Protein AF-A0A971D4V4-F1 (afdb_monomer_lite)

pLDDT: mean 90.14, std 8.65, range [58.97, 98.12]

Secondary structure (DSSP, 8-state):
--TTPPPPPPPTTTT--SEEEEEEEETTEEEEEEEEETT--HHHHHHHHHHSHHHHHHHTTS-EEEEEEETTTEEEEEE-

Radius of gyration: 18.5 Å; chains: 1; bounding box: 52×17×48 Å

Foldseek 3Di:
DCPPDDDDDDDPVVPDDQWAWAFEAEPNHTFDIDIDGLPDDPVVVVVVSCVPPRSVVVCPPWDFPDWDDDRRYYIYTYTD

Structure (mmCIF, N/CA/C/O backbone):
data_AF-A0A971D4V4-F1
#
_entry.id   AF-A0A971D4V4-F1
#
loop_
_atom_site.group_PDB
_atom_site.id
_atom_site.type_symbol
_atom_site.label_atom_id
_atom_site.label_alt_id
_atom_site.label_comp_id
_atom_site.label_asym_id
_atom_site.label_entity_id
_atom_site.label_seq_id
_atom_site.pdbx_PDB_ins_code
_atom_site.Cartn_x
_atom_site.Cartn_y
_atom_site.Cartn_z
_atom_site.occupancy
_atom_site.B_iso_or_equiv
_atom_site.auth_seq_id
_atom_site.auth_comp_id
_atom_site.auth_asym_id
_atom_site.auth_atom_id
_atom_site.pdbx_PDB_model_num
ATOM 1 N N . ASP A 1 1 ? 39.614 -6.119 -30.727 1.00 58.97 1 ASP A N 1
ATOM 2 C CA . ASP A 1 1 ? 39.791 -4.733 -30.273 1.00 58.97 1 ASP A CA 1
ATOM 3 C C . ASP A 1 1 ? 38.460 -4.272 -29.699 1.00 58.97 1 ASP A C 1
ATOM 5 O O . ASP A 1 1 ? 37.465 -4.323 -30.408 1.00 58.97 1 ASP A O 1
ATOM 9 N N . VAL A 1 2 ? 38.417 -3.976 -28.401 1.00 69.75 2 VAL A N 1
ATOM 10 C CA . VAL A 1 2 ? 37.195 -3.564 -27.682 1.00 69.75 2 VAL A CA 1
ATOM 11 C C . VAL A 1 2 ? 36.996 -2.045 -27.706 1.00 69.75 2 VAL A C 1
ATOM 13 O O . VAL A 1 2 ? 35.957 -1.564 -27.271 1.00 69.75 2 VAL A O 1
ATOM 16 N N . LEU A 1 3 ? 37.967 -1.287 -28.232 1.00 74.44 3 LEU A N 1
ATOM 17 C CA . LEU A 1 3 ? 37.961 0.179 -28.223 1.00 74.44 3 LEU A CA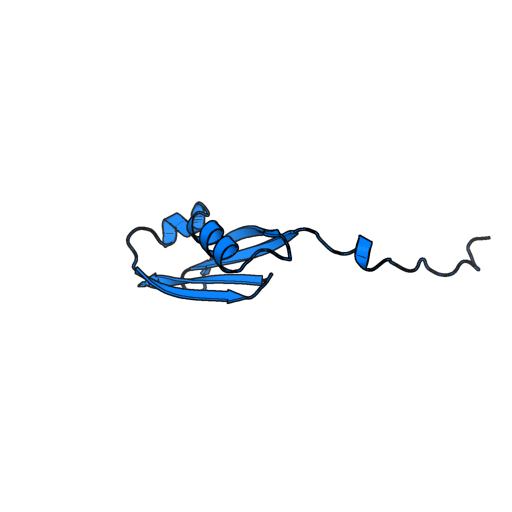 1
ATOM 18 C C . LEU A 1 3 ? 36.979 0.791 -29.237 1.00 74.44 3 LEU A C 1
ATOM 20 O O . LEU A 1 3 ? 36.614 1.953 -29.097 1.00 74.44 3 LEU A O 1
ATOM 24 N N . GLY A 1 4 ? 36.540 0.020 -30.240 1.00 78.06 4 GLY A N 1
ATOM 25 C CA . GLY A 1 4 ? 35.544 0.435 -31.239 1.00 78.06 4 GLY A CA 1
ATOM 26 C C . GLY A 1 4 ? 34.150 -0.174 -31.049 1.00 78.06 4 GLY A C 1
ATOM 27 O O . GLY A 1 4 ? 33.273 0.058 -31.877 1.00 78.06 4 GLY A O 1
ATOM 28 N N . ALA A 1 5 ? 33.942 -0.983 -30.005 1.00 77.31 5 ALA A N 1
ATOM 29 C CA . ALA A 1 5 ? 32.648 -1.600 -29.743 1.00 77.31 5 ALA A CA 1
ATOM 30 C C . ALA A 1 5 ? 31.677 -0.566 -29.154 1.00 77.31 5 ALA A C 1
ATOM 32 O O . ALA A 1 5 ? 32.002 0.124 -28.187 1.00 77.31 5 ALA A O 1
ATOM 33 N N . SER A 1 6 ? 30.478 -0.460 -29.728 1.00 82.19 6 SER A N 1
ATOM 34 C CA . SER A 1 6 ? 29.400 0.346 -29.155 1.00 82.19 6 SER A CA 1
ATOM 35 C C . SER A 1 6 ? 28.973 -0.218 -27.802 1.00 82.19 6 SER A C 1
ATOM 37 O O . SER A 1 6 ? 28.947 -1.435 -27.605 1.00 82.19 6 SER A O 1
ATOM 39 N N . TRP A 1 7 ? 28.624 0.677 -26.876 1.00 82.94 7 TRP A N 1
ATOM 40 C CA . TRP A 1 7 ? 28.075 0.286 -25.581 1.00 82.94 7 TRP A CA 1
ATOM 41 C C . TRP A 1 7 ? 26.829 -0.588 -25.793 1.00 82.94 7 TRP A C 1
ATOM 43 O O . TRP A 1 7 ? 26.026 -0.265 -26.675 1.00 82.94 7 TRP A O 1
ATOM 53 N N . PRO A 1 8 ? 26.660 -1.688 -25.039 1.00 81.31 8 PRO A N 1
ATOM 54 C CA . PRO A 1 8 ? 25.489 -2.537 -25.181 1.00 81.31 8 PRO A CA 1
ATOM 55 C C . PRO A 1 8 ? 24.219 -1.719 -24.941 1.00 81.31 8 PRO A C 1
ATOM 57 O O . PRO A 1 8 ? 24.085 -1.031 -23.926 1.00 81.31 8 PRO A O 1
ATOM 60 N N . ALA A 1 9 ? 23.297 -1.785 -25.900 1.00 79.81 9 ALA A N 1
ATOM 61 C CA . ALA A 1 9 ? 21.942 -1.305 -25.699 1.00 79.81 9 ALA A CA 1
ATOM 62 C C . ALA A 1 9 ? 21.254 -2.246 -24.704 1.00 79.81 9 ALA A C 1
ATOM 64 O O . ALA A 1 9 ? 21.393 -3.466 -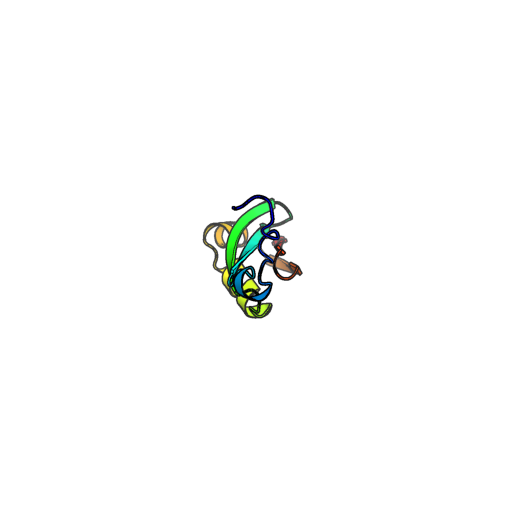24.808 1.00 79.81 9 ALA A O 1
ATOM 65 N N . TRP A 1 10 ? 20.570 -1.678 -23.717 1.00 78.50 10 TRP A N 1
ATOM 66 C CA . TRP A 1 10 ? 19.738 -2.457 -22.811 1.00 78.50 10 TRP A CA 1
ATOM 67 C C . TRP A 1 10 ? 18.392 -2.731 -23.482 1.00 78.50 10 TRP A C 1
ATOM 69 O O . TRP A 1 10 ? 17.934 -1.949 -24.315 1.00 78.50 10 TRP A O 1
ATOM 79 N N . ASP A 1 11 ? 17.802 -3.864 -23.130 1.00 79.25 11 ASP A N 1
ATOM 80 C CA . ASP A 1 11 ? 16.474 -4.266 -23.570 1.00 79.25 11 ASP A CA 1
ATOM 81 C C . ASP A 1 11 ? 15.470 -3.891 -22.471 1.00 79.25 11 ASP A C 1
ATOM 83 O O . ASP A 1 11 ? 15.639 -4.285 -21.314 1.00 79.25 11 ASP A O 1
ATOM 87 N N . GLU A 1 12 ? 14.467 -3.088 -22.828 1.00 72.88 12 GLU A N 1
ATOM 88 C CA . GLU A 1 12 ? 13.431 -2.603 -21.913 1.00 72.88 12 GLU A CA 1
ATOM 89 C C . GLU A 1 12 ? 12.582 -3.730 -21.325 1.00 72.88 12 GLU A C 1
ATOM 91 O O . GLU A 1 12 ? 12.213 -3.661 -20.152 1.00 72.88 12 GLU A O 1
ATOM 96 N N . GLU A 1 13 ? 12.321 -4.786 -22.098 1.00 73.62 13 GLU A N 1
ATOM 97 C CA . GLU A 1 13 ? 11.495 -5.908 -21.653 1.00 73.62 13 GLU A CA 1
ATOM 98 C C . GLU A 1 13 ? 12.249 -6.781 -20.647 1.00 73.62 13 GLU A C 1
ATOM 100 O O . GLU A 1 13 ? 11.682 -7.193 -19.638 1.00 73.62 13 GLU A O 1
ATOM 105 N N . LEU A 1 14 ? 13.549 -7.005 -20.866 1.00 72.38 14 LEU A N 1
ATOM 106 C CA . LEU A 1 14 ? 14.392 -7.777 -19.941 1.00 72.38 14 LEU A CA 1
ATOM 107 C C . LEU A 1 14 ? 14.733 -7.017 -18.653 1.00 72.38 14 LEU A C 1
ATOM 109 O O . LEU A 1 14 ? 15.144 -7.630 -17.669 1.00 72.38 14 LEU A O 1
ATOM 113 N N . ALA A 1 15 ? 14.615 -5.689 -18.668 1.00 70.25 15 ALA A N 1
ATOM 114 C CA . ALA A 1 15 ? 14.881 -4.838 -17.514 1.00 70.25 15 ALA A CA 1
ATOM 115 C C . ALA A 1 15 ? 13.642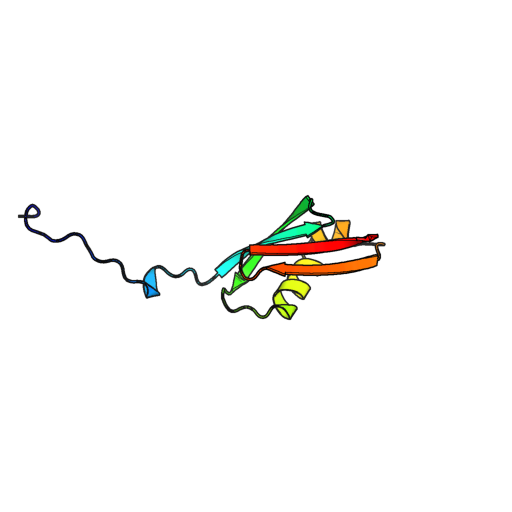 -4.602 -16.633 1.00 70.25 15 ALA A C 1
ATOM 117 O O . ALA A 1 15 ? 13.773 -3.999 -15.565 1.00 70.25 15 ALA A O 1
ATOM 118 N N . ALA A 1 16 ? 12.453 -5.033 -17.068 1.00 71.44 16 ALA A N 1
ATOM 119 C CA . ALA A 1 16 ? 11.224 -4.877 -16.305 1.00 71.44 16 ALA A CA 1
ATOM 120 C C . ALA A 1 16 ? 11.162 -5.887 -15.147 1.00 71.44 16 ALA A C 1
ATOM 122 O O . ALA A 1 16 ? 11.259 -7.096 -15.351 1.00 71.44 16 ALA A O 1
ATOM 123 N N . ASP A 1 17 ? 10.962 -5.392 -13.924 1.00 73.56 17 ASP A N 1
ATOM 124 C CA . ASP A 1 17 ? 10.686 -6.256 -12.777 1.00 73.56 17 ASP A CA 1
ATOM 125 C C . ASP A 1 17 ? 9.283 -6.868 -12.911 1.00 73.56 17 ASP A C 1
ATOM 127 O O . ASP A 1 17 ? 8.311 -6.154 -13.146 1.00 73.56 17 ASP A O 1
ATOM 131 N N . GLU A 1 18 ? 9.149 -8.179 -12.701 1.00 83.12 18 GLU A N 1
ATOM 132 C CA . GLU A 1 18 ? 7.842 -8.864 -12.685 1.00 83.12 18 GLU A CA 1
ATOM 133 C C . GLU A 1 18 ? 7.035 -8.547 -11.412 1.00 83.12 18 GLU A C 1
ATOM 135 O O . GLU A 1 18 ? 5.805 -8.657 -11.383 1.00 83.12 18 GLU A O 1
ATOM 140 N N . VAL A 1 19 ? 7.724 -8.125 -10.346 1.00 89.06 19 VAL A N 1
ATOM 141 C CA . VAL A 1 19 ? 7.140 -7.815 -9.039 1.00 89.06 19 VAL A CA 1
ATOM 142 C C . VAL A 1 19 ? 7.650 -6.488 -8.492 1.00 89.06 19 VAL A C 1
ATOM 144 O O . VAL A 1 19 ? 8.835 -6.175 -8.538 1.00 89.06 19 VAL A O 1
ATOM 147 N N . VAL A 1 20 ? 6.751 -5.718 -7.886 1.00 90.69 20 VAL A N 1
ATOM 148 C CA . VAL A 1 20 ? 7.052 -4.450 -7.217 1.00 90.69 20 VAL A CA 1
ATOM 149 C C . VAL A 1 20 ? 6.830 -4.560 -5.719 1.00 90.69 20 VAL A C 1
ATOM 151 O O . VAL A 1 20 ? 5.923 -5.239 -5.235 1.00 90.69 20 VAL A O 1
ATOM 154 N N . THR A 1 21 ? 7.659 -3.845 -4.961 1.00 94.12 21 THR A N 1
ATOM 155 C CA . THR A 1 21 ? 7.478 -3.729 -3.514 1.00 94.12 21 THR A CA 1
ATOM 156 C C . THR A 1 21 ? 6.513 -2.592 -3.195 1.00 94.12 21 THR A C 1
ATOM 158 O O . THR A 1 21 ? 6.844 -1.419 -3.356 1.00 94.12 21 THR A O 1
ATOM 161 N N . VAL A 1 22 ? 5.340 -2.933 -2.672 1.00 95.75 22 VAL A N 1
ATOM 162 C CA . VAL A 1 22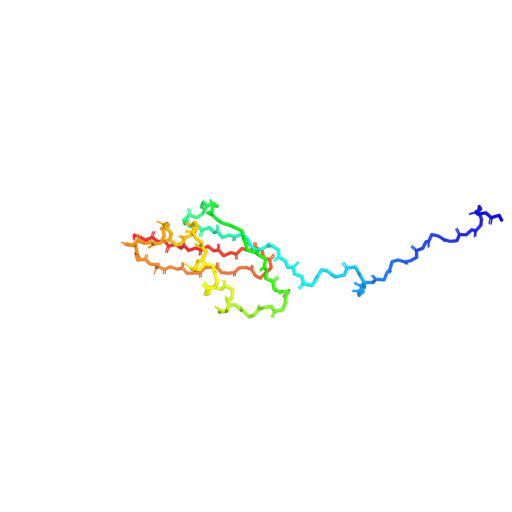 ? 4.339 -1.986 -2.177 1.00 95.75 22 VAL A CA 1
ATOM 163 C C . VAL A 1 22 ? 4.478 -1.854 -0.665 1.00 95.75 22 VAL A C 1
ATOM 165 O O . VAL A 1 22 ? 4.433 -2.838 0.076 1.00 95.75 22 VAL A O 1
ATOM 168 N N . VAL A 1 23 ? 4.635 -0.624 -0.174 1.00 97.25 23 VAL A N 1
ATOM 169 C CA . VAL A 1 23 ? 4.690 -0.377 1.272 1.00 97.25 23 VAL A CA 1
ATOM 170 C C . VAL A 1 23 ? 3.289 -0.287 1.870 1.00 97.25 23 VAL A C 1
ATOM 172 O O . VAL A 1 23 ? 2.421 0.396 1.331 1.00 97.25 23 VAL A O 1
ATOM 175 N N . VAL A 1 24 ? 3.067 -0.930 3.014 1.00 97.88 24 VAL A N 1
ATOM 176 C CA . VAL A 1 24 ? 1.786 -0.890 3.727 1.00 97.88 24 VAL A CA 1
ATOM 177 C C . VAL A 1 24 ? 1.899 0.045 4.921 1.00 97.88 24 VAL A C 1
ATOM 179 O O . VAL A 1 24 ? 2.777 -0.095 5.777 1.00 97.88 24 VAL A O 1
ATOM 182 N N . GLN A 1 25 ? 0.997 1.014 4.986 1.00 98.12 25 GLN A N 1
ATOM 183 C CA . GLN A 1 25 ? 0.932 2.033 6.020 1.00 98.12 25 GLN A CA 1
ATOM 184 C C . GLN A 1 25 ? -0.398 1.974 6.771 1.00 98.12 25 GLN A C 1
ATOM 186 O O . GLN A 1 25 ? -1.440 1.627 6.215 1.00 98.12 25 GLN A O 1
ATOM 191 N N . VAL A 1 26 ? -0.363 2.364 8.045 1.00 97.62 26 VAL A N 1
ATOM 192 C CA . VAL A 1 26 ? -1.561 2.595 8.859 1.00 97.62 26 VAL A CA 1
ATOM 193 C C . VAL A 1 26 ? -1.437 3.963 9.514 1.00 97.62 26 VAL A C 1
ATOM 195 O O . VAL A 1 26 ? -0.470 4.216 10.241 1.00 97.62 26 VAL A O 1
ATOM 198 N N . ASN A 1 27 ? -2.393 4.855 9.246 1.00 96.69 27 ASN A N 1
ATOM 199 C CA . ASN A 1 27 ? -2.342 6.269 9.634 1.00 96.69 27 ASN A CA 1
ATOM 200 C C . ASN A 1 27 ? -0.993 6.929 9.266 1.00 96.69 27 ASN A C 1
ATOM 202 O O . ASN A 1 27 ? -0.390 7.634 10.076 1.00 96.69 27 ASN A O 1
ATOM 206 N N . GLY A 1 28 ? -0.489 6.646 8.056 1.00 95.12 28 GLY A N 1
ATOM 207 C CA . GLY A 1 28 ? 0.756 7.212 7.520 1.00 95.12 28 GLY A CA 1
ATOM 208 C C . GLY A 1 28 ? 2.053 6.622 8.091 1.00 95.12 28 GLY A C 1
ATOM 209 O O . GLY A 1 28 ? 3.136 7.017 7.668 1.00 95.12 28 GLY A O 1
ATOM 210 N N . LYS A 1 29 ? 1.982 5.670 9.031 1.00 96.62 29 LYS A N 1
ATOM 211 C CA . LYS A 1 29 ? 3.163 4.974 9.570 1.00 96.62 29 LYS A CA 1
ATOM 212 C C . LYS A 1 29 ? 3.382 3.655 8.836 1.00 96.62 29 LYS A C 1
ATOM 214 O O . LYS A 1 29 ? 2.442 2.874 8.721 1.00 96.62 29 LYS A O 1
ATOM 219 N N . LEU A 1 30 ? 4.615 3.390 8.401 1.00 97.06 30 LEU A N 1
ATOM 220 C CA . LEU A 1 30 ? 5.008 2.129 7.762 1.00 97.06 30 LEU A CA 1
ATOM 221 C C . LEU A 1 30 ? 4.810 0.951 8.722 1.00 97.06 30 LEU A C 1
ATOM 223 O O . LEU A 1 30 ? 5.358 0.967 9.828 1.00 97.06 30 LEU A O 1
ATOM 227 N N . ARG A 1 31 ? 4.039 -0.051 8.294 1.00 97.00 31 ARG A N 1
ATOM 228 C CA . ARG A 1 31 ? 3.754 -1.278 9.050 1.00 97.00 31 ARG A CA 1
ATOM 229 C C . ARG A 1 31 ? 4.267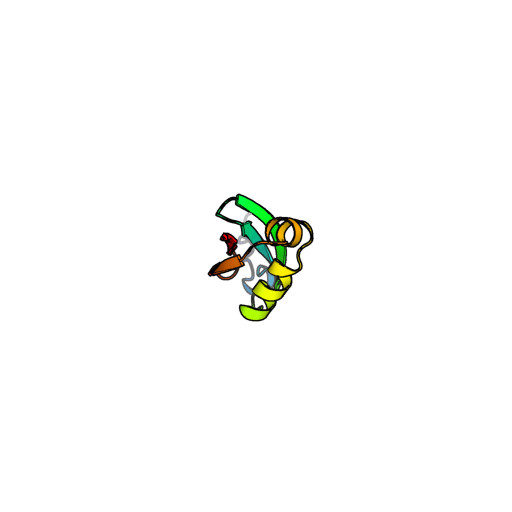 -2.525 8.368 1.00 97.00 31 ARG A C 1
ATOM 231 O O . ARG A 1 31 ? 4.724 -3.411 9.074 1.00 97.00 31 ARG A O 1
ATOM 238 N N . ASP A 1 32 ? 4.226 -2.567 7.042 1.00 96.69 32 ASP A N 1
ATOM 239 C CA . ASP A 1 32 ? 4.660 -3.746 6.305 1.00 96.69 32 ASP A CA 1
ATOM 240 C C . ASP A 1 32 ? 5.182 -3.413 4.903 1.00 96.69 32 ASP A C 1
ATOM 242 O O . ASP A 1 32 ? 5.117 -2.261 4.455 1.00 96.69 32 ASP A O 1
ATOM 246 N N . ARG A 1 33 ? 5.707 -4.427 4.216 1.00 96.06 33 ARG A N 1
ATOM 247 C CA . ARG A 1 33 ? 6.065 -4.387 2.795 1.00 96.06 33 ARG A CA 1
ATOM 248 C C . ARG A 1 33 ? 5.595 -5.671 2.125 1.00 96.06 33 ARG A C 1
ATOM 250 O O . ARG A 1 33 ? 5.835 -6.752 2.645 1.00 96.06 33 ARG A O 1
ATOM 257 N N . LEU A 1 34 ? 4.976 -5.538 0.961 1.00 93.25 34 LEU A N 1
ATOM 258 C CA . LEU A 1 34 ? 4.502 -6.658 0.159 1.00 93.25 34 LEU A CA 1
ATOM 259 C C . LEU A 1 34 ? 5.180 -6.645 -1.201 1.00 93.25 34 LEU A C 1
ATOM 261 O O . LEU A 1 34 ? 5.361 -5.575 -1.776 1.00 93.25 34 LEU A O 1
ATOM 265 N N . GLN A 1 35 ? 5.516 -7.821 -1.716 1.00 93.25 35 GLN A N 1
ATOM 266 C CA . GLN A 1 35 ? 5.823 -7.986 -3.131 1.00 93.25 35 GLN A CA 1
ATOM 267 C C . GLN A 1 35 ? 4.541 -8.377 -3.853 1.00 93.25 35 GLN A C 1
ATOM 269 O O . GLN A 1 35 ? 3.878 -9.331 -3.456 1.00 93.25 35 GLN A O 1
ATOM 274 N N . VAL A 1 36 ? 4.184 -7.618 -4.882 1.00 91.56 36 VAL A N 1
ATOM 275 C CA . VAL A 1 36 ? 3.000 -7.865 -5.711 1.00 91.56 36 VAL A CA 1
ATOM 276 C C . VAL A 1 36 ? 3.398 -7.796 -7.175 1.00 91.56 36 VAL A C 1
ATOM 278 O O . VAL A 1 36 ? 4.354 -7.098 -7.511 1.00 91.56 36 VAL A O 1
ATOM 281 N N . ALA A 1 37 ? 2.680 -8.504 -8.042 1.00 90.19 37 ALA A N 1
ATOM 282 C CA . ALA A 1 37 ? 2.888 -8.385 -9.481 1.00 90.19 37 ALA A CA 1
ATOM 283 C C . ALA A 1 37 ? 2.672 -6.931 -9.937 1.00 90.19 37 ALA A C 1
ATOM 285 O O . ALA A 1 37 ? 1.865 -6.202 -9.350 1.00 90.19 37 ALA A O 1
ATOM 286 N N . VAL A 1 38 ? 3.409 -6.486 -10.956 1.00 87.00 38 VAL A N 1
ATOM 287 C CA . VAL A 1 38 ? 3.318 -5.098 -11.457 1.00 87.00 38 VAL A CA 1
ATOM 288 C C . VAL A 1 38 ? 1.926 -4.757 -11.987 1.00 87.00 38 VAL A C 1
ATOM 290 O O . VAL A 1 38 ? 1.483 -3.613 -11.880 1.00 87.00 38 VAL A O 1
ATOM 293 N N . ASP A 1 39 ? 1.226 -5.757 -12.505 1.00 87.62 39 ASP A N 1
ATOM 294 C CA . ASP A 1 39 ? -0.126 -5.696 -13.051 1.00 87.62 39 ASP A CA 1
ATOM 295 C C . ASP A 1 39 ? -1.211 -6.125 -12.049 1.00 87.62 39 ASP A C 1
ATOM 297 O O . ASP A 1 39 ? -2.381 -6.220 -12.419 1.00 87.62 39 ASP A O 1
ATOM 301 N N . ALA A 1 40 ? -0.847 -6.360 -10.781 1.00 89.06 40 ALA A N 1
ATOM 302 C CA . ALA A 1 40 ? -1.790 -6.806 -9.764 1.00 89.06 40 ALA A CA 1
ATOM 303 C C . ALA A 1 40 ? -2.961 -5.825 -9.615 1.00 89.06 40 ALA A C 1
ATOM 305 O O . ALA A 1 40 ? -2.777 -4.608 -9.474 1.00 89.06 40 ALA A O 1
ATOM 306 N N . GLU A 1 41 ? -4.180 -6.365 -9.582 1.00 93.44 41 GLU A N 1
ATOM 307 C CA . GLU A 1 41 ? -5.365 -5.546 -9.391 1.00 93.44 41 GLU A CA 1
ATOM 308 C C . GLU A 1 41 ? -5.372 -4.890 -8.009 1.00 93.44 41 GLU A C 1
ATOM 310 O O . GLU A 1 41 ? -4.948 -5.449 -6.994 1.00 93.44 41 GLU A O 1
ATOM 315 N N . LYS A 1 42 ? -5.911 -3.672 -7.962 1.00 92.75 42 LYS A N 1
ATOM 316 C CA . LYS A 1 42 ? -5.999 -2.876 -6.736 1.00 92.75 42 LYS A CA 1
ATOM 317 C C . LYS A 1 42 ? -6.630 -3.654 -5.578 1.00 92.75 42 LYS A C 1
ATOM 319 O O . LYS A 1 42 ? -6.137 -3.558 -4.454 1.00 92.75 42 LYS A O 1
ATOM 324 N N . ASP A 1 43 ? -7.723 -4.363 -5.836 1.00 94.38 43 ASP A N 1
ATOM 325 C CA . ASP A 1 43 ? -8.489 -5.036 -4.786 1.00 94.38 43 ASP A CA 1
ATOM 326 C C . ASP A 1 43 ? -7.721 -6.239 -4.218 1.00 94.38 43 ASP A C 1
ATOM 328 O O . ASP A 1 43 ? -7.711 -6.434 -3.000 1.00 94.38 43 ASP A O 1
ATOM 332 N N . ASP A 1 44 ? -6.962 -6.947 -5.058 1.00 93.69 44 ASP A N 1
ATOM 333 C CA . ASP A 1 44 ? -6.061 -8.018 -4.627 1.00 93.69 44 ASP A CA 1
ATOM 334 C C . ASP A 1 44 ? -4.924 -7.477 -3.757 1.00 93.69 44 ASP A C 1
ATOM 336 O O . ASP A 1 44 ? -4.623 -8.027 -2.693 1.00 93.69 44 ASP A O 1
ATOM 340 N N . VAL A 1 45 ? -4.320 -6.351 -4.154 1.00 94.94 45 VAL A N 1
ATOM 341 C CA . VAL A 1 45 ? -3.258 -5.706 -3.367 1.00 94.94 45 VAL A CA 1
ATOM 342 C C . VAL A 1 45 ? -3.793 -5.218 -2.016 1.00 94.94 45 VAL A C 1
ATOM 344 O O . VAL A 1 45 ? -3.118 -5.363 -0.994 1.00 94.94 45 VAL A O 1
ATOM 347 N N . LEU A 1 46 ? -5.013 -4.673 -1.972 1.00 95.50 46 LEU A N 1
ATOM 348 C CA . LEU A 1 46 ? -5.661 -4.265 -0.721 1.00 95.50 46 LEU A CA 1
ATOM 349 C C . LEU A 1 46 ? -5.971 -5.463 0.182 1.00 95.50 46 LEU A C 1
ATOM 351 O O . LEU A 1 46 ? -5.743 -5.382 1.392 1.00 95.50 46 LEU A O 1
ATOM 355 N N . ALA A 1 47 ? -6.451 -6.573 -0.381 1.00 95.19 47 ALA A N 1
ATOM 356 C CA . ALA A 1 47 ? -6.716 -7.799 0.364 1.00 95.19 47 ALA A CA 1
ATOM 357 C C . ALA A 1 47 ? -5.430 -8.364 0.988 1.00 95.19 47 ALA A C 1
ATOM 359 O O . ALA A 1 47 ? -5.399 -8.631 2.192 1.00 95.19 47 ALA A O 1
ATOM 360 N N . GLN A 1 48 ? -4.347 -8.449 0.211 1.00 94.44 48 GLN A N 1
ATOM 361 C CA . GLN A 1 48 ? -3.036 -8.871 0.712 1.00 94.44 48 GLN A CA 1
ATOM 362 C C . GLN A 1 48 ? -2.508 -7.915 1.794 1.00 94.44 48 GLN A C 1
ATOM 364 O O . GLN A 1 48 ? -2.066 -8.357 2.853 1.00 94.44 48 GLN A O 1
ATOM 369 N N . ALA A 1 49 ? -2.626 -6.598 1.593 1.00 95.19 49 ALA A N 1
ATOM 370 C CA . ALA A 1 49 ? -2.202 -5.588 2.568 1.00 95.19 49 ALA A CA 1
ATOM 371 C C . ALA A 1 49 ? -2.979 -5.644 3.890 1.00 95.19 49 ALA A C 1
ATOM 373 O O . ALA A 1 49 ? -2.416 -5.326 4.937 1.00 95.19 49 ALA A O 1
ATOM 374 N N . ARG A 1 50 ? -4.249 -6.066 3.868 1.00 94.19 50 ARG A N 1
ATOM 375 C CA . ARG A 1 50 ? -5.059 -6.288 5.079 1.00 94.19 50 ARG A CA 1
ATOM 376 C C . ARG A 1 50 ? -4.638 -7.539 5.845 1.00 94.19 50 ARG A C 1
ATOM 378 O O . ARG A 1 50 ? -4.765 -7.557 7.066 1.00 94.19 50 ARG A O 1
ATOM 385 N N . GLN A 1 51 ? -4.171 -8.563 5.134 1.00 93.94 51 GLN A N 1
ATOM 386 C CA . GLN A 1 51 ? -3.752 -9.848 5.702 1.00 93.94 51 GLN A CA 1
ATOM 387 C C . GLN A 1 51 ? -2.273 -9.877 6.110 1.00 93.94 51 GLN A C 1
ATOM 389 O O . GLN A 1 51 ? -1.864 -10.783 6.833 1.00 93.94 51 GLN A O 1
ATOM 394 N N . ALA A 1 52 ? -1.480 -8.891 5.681 1.00 93.69 52 ALA A N 1
ATOM 395 C CA . ALA A 1 52 ? -0.078 -8.763 6.054 1.00 93.69 52 ALA A CA 1
ATOM 396 C C . ALA A 1 52 ? 0.071 -8.727 7.583 1.00 93.69 52 ALA A C 1
ATOM 398 O O . ALA A 1 52 ? -0.579 -7.921 8.254 1.00 93.69 52 ALA A O 1
ATOM 399 N N . GLU A 1 53 ? 0.912 -9.606 8.130 1.00 91.69 53 GLU A N 1
ATOM 400 C CA . GLU A 1 53 ? 0.958 -9.916 9.563 1.00 91.69 53 GLU A CA 1
ATOM 401 C C . GLU A 1 53 ? 1.097 -8.660 10.429 1.00 91.69 53 GLU A C 1
ATOM 403 O O . GLU A 1 53 ? 0.340 -8.463 11.384 1.00 91.69 53 GLU A O 1
ATOM 408 N N . ASN A 1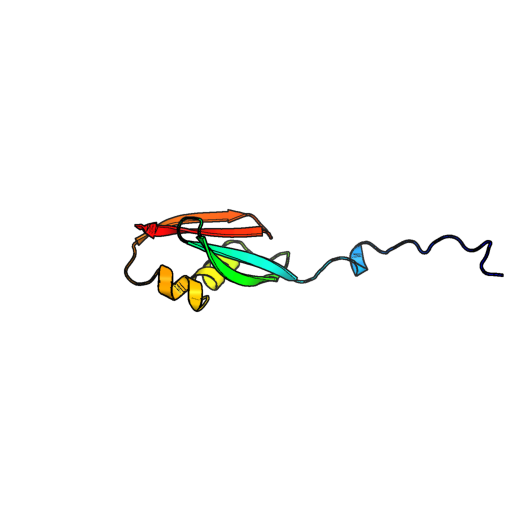 54 ? 2.028 -7.763 10.083 1.00 92.69 54 ASN A N 1
ATOM 409 C CA . ASN A 1 54 ? 2.213 -6.551 10.866 1.00 92.69 54 ASN A CA 1
ATOM 410 C C . ASN A 1 54 ? 1.053 -5.583 10.658 1.00 92.69 54 ASN A C 1
ATOM 412 O O . ASN A 1 54 ? 0.561 -5.029 11.636 1.00 92.69 54 ASN A O 1
ATOM 416 N N . ALA A 1 55 ? 0.591 -5.379 9.422 1.00 93.00 55 ALA A N 1
ATOM 417 C CA . ALA A 1 55 ? -0.518 -4.470 9.142 1.00 93.00 55 ALA A CA 1
ATOM 418 C C . ALA A 1 55 ? -1.804 -4.895 9.868 1.00 93.00 55 ALA A C 1
ATOM 420 O O . ALA A 1 55 ? -2.398 -4.063 10.557 1.00 93.00 55 ALA A O 1
ATOM 421 N N . ALA A 1 56 ? -2.169 -6.179 9.808 1.00 94.50 56 ALA A N 1
ATOM 422 C CA . ALA A 1 56 ? -3.342 -6.753 10.463 1.00 94.50 56 ALA A CA 1
ATOM 423 C C . ALA A 1 56 ? -3.376 -6.431 11.965 1.00 94.50 56 ALA A C 1
ATOM 425 O O . ALA A 1 56 ? -4.395 -5.972 12.475 1.00 94.50 56 ALA A O 1
ATOM 426 N N . ARG A 1 57 ? -2.235 -6.530 12.662 1.00 95.06 57 ARG A N 1
ATOM 427 C CA . ARG A 1 57 ? -2.114 -6.168 14.091 1.00 95.06 57 ARG A CA 1
ATOM 428 C C . ARG A 1 57 ? -2.429 -4.701 14.385 1.00 95.06 57 ARG A C 1
ATOM 430 O O . ARG A 1 57 ? -2.842 -4.370 15.491 1.00 95.06 57 ARG A O 1
ATOM 437 N N . PHE A 1 58 ? -2.208 -3.798 13.428 1.00 94.12 58 PHE A N 1
ATOM 438 C CA . PHE A 1 58 ? -2.539 -2.377 13.579 1.00 94.12 58 PHE A CA 1
ATOM 439 C C . PHE A 1 58 ? -3.954 -2.029 13.116 1.00 94.12 58 PHE A C 1
ATOM 441 O O . PHE A 1 58 ? -4.405 -0.924 13.441 1.00 94.12 58 PHE A O 1
ATOM 448 N N . LEU A 1 59 ? -4.612 -2.927 12.381 1.00 94.62 59 LEU A N 1
ATOM 449 C CA . LEU A 1 59 ? -6.009 -2.828 11.957 1.00 94.62 59 LEU A CA 1
ATOM 450 C C . LEU A 1 59 ? -6.966 -3.497 12.952 1.00 94.62 59 LEU A C 1
ATOM 452 O O . LEU A 1 59 ? -8.123 -3.092 13.028 1.00 94.62 59 LEU A O 1
ATOM 456 N N . ASP A 1 60 ? -6.490 -4.485 13.712 1.00 94.56 60 ASP A N 1
ATOM 457 C CA . ASP A 1 60 ? -7.303 -5.244 14.659 1.00 94.56 60 ASP A CA 1
ATOM 458 C C . ASP A 1 60 ? -8.002 -4.337 15.682 1.00 94.56 60 ASP A C 1
ATOM 460 O O . ASP A 1 60 ? -7.416 -3.392 16.223 1.00 94.56 60 ASP A O 1
ATOM 464 N N . GLY A 1 61 ? -9.291 -4.603 15.896 1.00 93.56 61 GLY A N 1
ATOM 465 C CA . GLY A 1 61 ? -10.164 -3.816 16.766 1.00 93.56 61 GLY A CA 1
ATOM 466 C C . GLY A 1 61 ? -10.444 -2.377 16.311 1.00 93.56 61 GLY A C 1
ATOM 467 O O . GLY A 1 61 ? -11.079 -1.636 17.060 1.00 93.56 61 GLY A O 1
ATOM 468 N N . LYS A 1 62 ? -9.996 -1.958 15.119 1.00 94.31 62 LYS A N 1
ATOM 469 C CA . LYS A 1 62 ? -10.191 -0.593 14.606 1.00 94.31 62 LYS A CA 1
ATOM 470 C C . LYS A 1 62 ? -11.098 -0.548 13.395 1.00 94.31 62 LYS A C 1
ATOM 472 O O . LYS A 1 62 ? -11.177 -1.484 12.602 1.00 94.31 62 LYS A O 1
ATOM 477 N N . GLN A 1 63 ? -11.734 0.601 13.202 1.00 95.31 63 GLN A N 1
ATOM 478 C CA . GLN A 1 63 ? -12.547 0.830 12.018 1.00 95.31 63 GLN A CA 1
ATOM 479 C C . GLN A 1 63 ? -11.697 1.455 10.911 1.00 95.31 63 GLN A C 1
ATOM 481 O O . GLN A 1 63 ? -11.158 2.551 11.075 1.00 95.31 63 GLN A O 1
ATOM 486 N N . VAL A 1 64 ? -11.612 0.792 9.756 1.00 95.62 64 VAL A N 1
ATOM 487 C CA . VAL A 1 64 ? -11.016 1.379 8.547 1.00 95.62 64 VAL A CA 1
ATOM 488 C C . VAL A 1 64 ? -11.982 2.418 7.975 1.00 95.62 64 VAL A C 1
ATOM 490 O O . VAL A 1 64 ? -13.099 2.097 7.584 1.00 95.62 64 VAL A O 1
ATOM 493 N N . VAL A 1 65 ? -11.547 3.675 7.941 1.00 96.44 65 VAL A N 1
ATOM 494 C CA . VAL A 1 65 ? -12.320 4.826 7.446 1.00 96.44 65 VAL A CA 1
ATOM 495 C C . VAL A 1 65 ? -12.002 5.128 5.987 1.00 96.44 65 VAL A C 1
ATOM 497 O O . VAL A 1 65 ? -12.849 5.639 5.258 1.00 96.44 65 VAL A O 1
ATOM 500 N N . LYS A 1 66 ? -10.766 4.856 5.559 1.00 95.81 66 LYS A N 1
ATOM 501 C CA . LYS A 1 66 ? -10.329 5.089 4.183 1.00 95.81 66 LYS A CA 1
ATOM 502 C C . LYS A 1 66 ? -9.202 4.144 3.801 1.00 95.81 66 LYS A C 1
ATOM 504 O O . LYS A 1 66 ? -8.270 3.936 4.574 1.00 95.81 66 LYS A O 1
ATOM 509 N N . GLU A 1 67 ? -9.259 3.679 2.564 1.00 96.62 67 GLU A N 1
ATOM 510 C CA . GLU A 1 67 ? -8.191 2.951 1.891 1.00 96.62 67 GLU A CA 1
ATOM 511 C C . GLU A 1 67 ? -7.617 3.805 0.775 1.00 96.62 67 GLU A C 1
ATOM 513 O O . GLU A 1 67 ? -8.345 4.345 -0.060 1.00 96.62 67 GLU A O 1
ATOM 518 N N . VAL A 1 68 ? -6.298 3.952 0.774 1.00 96.38 68 VAL A N 1
ATOM 519 C CA . VAL A 1 68 ? -5.573 4.663 -0.273 1.00 96.38 68 VAL A CA 1
ATOM 520 C C . VAL A 1 68 ? -4.596 3.689 -0.895 1.00 96.38 68 VAL A C 1
ATOM 522 O O . VAL A 1 68 ? -3.719 3.185 -0.203 1.00 96.38 68 VAL A O 1
ATOM 525 N N . TYR A 1 69 ? -4.738 3.456 -2.193 1.00 95.62 69 TYR A N 1
ATOM 526 C CA . TYR A 1 69 ? -3.783 2.690 -2.977 1.00 95.62 69 TYR A CA 1
ATOM 527 C C . TYR A 1 69 ? -3.148 3.597 -4.022 1.00 95.62 69 TYR A C 1
ATOM 529 O O . TYR A 1 69 ? -3.850 4.306 -4.746 1.00 95.62 69 TYR A O 1
ATOM 537 N N . VAL A 1 70 ? -1.821 3.574 -4.078 1.00 94.38 70 VAL A N 1
ATOM 538 C CA . VAL A 1 70 ? -1.032 4.176 -5.147 1.00 94.38 70 VAL A CA 1
ATOM 539 C C . VAL A 1 70 ? -0.347 3.024 -5.886 1.00 94.38 70 VAL A C 1
ATOM 541 O O . VAL A 1 70 ? 0.520 2.384 -5.278 1.00 94.38 70 VAL A O 1
ATOM 544 N N . PRO A 1 71 ? -0.721 2.756 -7.154 1.00 90.88 71 PRO A N 1
ATOM 545 C CA . PRO A 1 71 ? -0.204 1.633 -7.931 1.00 90.88 71 PRO A CA 1
ATOM 546 C C . PRO A 1 71 ? 1.317 1.514 -7.885 1.00 90.88 71 PRO A C 1
ATOM 548 O O . PRO A 1 71 ? 2.027 2.509 -8.049 1.00 90.88 71 PRO A O 1
ATOM 551 N N . GLY A 1 72 ? 1.795 0.306 -7.577 1.00 89.88 72 GLY A N 1
ATOM 552 C CA . GLY A 1 72 ? 3.218 -0.027 -7.462 1.00 89.88 72 GLY A CA 1
ATOM 553 C C . GLY A 1 72 ? 4.007 0.729 -6.384 1.00 89.88 72 GLY A C 1
ATOM 554 O O . GLY A 1 72 ? 5.228 0.621 -6.349 1.00 89.88 72 GLY A O 1
ATOM 555 N N . LYS A 1 73 ? 3.352 1.513 -5.513 1.00 93.19 73 LYS A N 1
ATOM 556 C CA . LYS A 1 73 ? 4.035 2.336 -4.500 1.00 93.19 73 LYS A CA 1
ATOM 557 C C . LYS A 1 73 ? 3.607 2.008 -3.080 1.00 93.19 73 LYS A C 1
ATOM 559 O O . LYS A 1 73 ? 4.445 1.617 -2.271 1.00 93.19 73 LYS A O 1
ATOM 564 N N . LEU A 1 74 ? 2.332 2.215 -2.739 1.00 96.06 74 LEU A N 1
ATOM 565 C CA . LEU A 1 74 ? 1.876 2.062 -1.354 1.00 96.06 74 LEU A CA 1
ATOM 566 C C . LEU A 1 74 ? 0.390 1.749 -1.210 1.00 96.06 74 LEU A C 1
ATOM 568 O O . LEU A 1 74 ? -0.431 2.154 -2.031 1.00 96.06 74 LEU A O 1
ATOM 572 N N . VAL A 1 75 ? 0.062 1.132 -0.080 1.00 97.75 75 VAL A N 1
ATOM 573 C CA . VAL A 1 75 ? -1.277 1.070 0.508 1.00 97.75 75 VAL A CA 1
ATOM 574 C C . VAL A 1 75 ? -1.247 1.816 1.840 1.00 97.75 75 VAL A C 1
ATOM 576 O O . VAL A 1 75 ? -0.348 1.598 2.647 1.00 97.75 75 VAL A O 1
ATOM 579 N N . ASN A 1 76 ? -2.228 2.674 2.109 1.00 98.00 76 ASN A N 1
ATOM 580 C CA . ASN A 1 76 ? -2.416 3.296 3.417 1.00 98.00 76 ASN A CA 1
ATOM 581 C C . ASN A 1 76 ? -3.850 3.103 3.912 1.00 98.00 76 ASN A C 1
ATOM 583 O O . ASN A 1 76 ? -4.807 3.553 3.275 1.00 98.00 76 ASN A O 1
ATOM 587 N N . PHE A 1 77 ? -3.974 2.493 5.087 1.00 97.81 77 PHE A N 1
ATOM 588 C CA . PHE A 1 77 ? -5.228 2.360 5.813 1.00 97.81 77 PHE A CA 1
ATOM 589 C C . PHE A 1 77 ? -5.362 3.490 6.831 1.00 97.81 77 PHE A C 1
ATOM 591 O O . PHE A 1 77 ? -4.550 3.630 7.750 1.00 97.81 77 PHE A O 1
ATOM 598 N N . VAL A 1 78 ? -6.408 4.297 6.686 1.00 96.69 78 VAL A N 1
ATOM 599 C CA . VAL A 1 78 ? -6.794 5.287 7.692 1.00 96.69 78 VAL A CA 1
ATOM 600 C C . VAL A 1 78 ? -7.765 4.621 8.653 1.00 96.69 78 VAL A C 1
ATOM 602 O O . VAL A 1 78 ? -8.841 4.199 8.235 1.00 96.69 78 VAL A O 1
ATOM 605 N N . VAL A 1 79 ? -7.393 4.540 9.926 1.00 96.75 79 VAL A N 1
ATOM 606 C CA . VAL A 1 79 ? -8.173 3.872 10.975 1.00 96.75 79 VAL A CA 1
ATOM 607 C C . VAL A 1 79 ? -8.543 4.826 12.105 1.00 96.75 79 VAL A C 1
ATOM 609 O O . VAL A 1 79 ? -7.768 5.736 12.422 1.00 96.75 79 VAL A O 1
ATOM 612 N N . ARG A 1 80 ? -9.713 4.595 12.709 1.00 91.31 80 ARG A N 1
ATOM 613 C CA . ARG A 1 80 ? -10.188 5.231 13.946 1.00 91.31 80 ARG A CA 1
ATOM 614 C C . ARG A 1 80 ? -10.267 4.218 15.076 1.00 91.31 80 ARG A C 1
ATOM 616 O O . ARG A 1 80 ? -10.617 3.051 14.783 1.00 91.31 80 ARG A O 1
#

Sequence (80 aa):
DVLGASWPAWDEELAADEVVTVVVQVNGKLRDRLQVAVDAEKDDVLAQARQAENAARFLDGKQVVKEVYVPGKLVNFVVR